Protein AF-A0A523PIX8-F1 (afdb_monomer_lite)

Sequence (72 aa):
MRVFAGKKRCFCSNCGSHIYAYMAAKPDIVVLGMGTLDEDPKVRPIRHIWMSHRAPWYEVLDDLPTHDEMPA

Radius of gyration: 14.25 Å; chains: 1; bounding box: 31×34×34 Å

Secondary structure (DSSP, 8-state):
----TTEEEEE-TTT--EEEEEETTEEEEEEE-GGG-SS--------B--GGG--TT----S---B-SS---

Structure (mmCIF, N/CA/C/O backbone):
data_AF-A0A523PIX8-F1
#
_entry.id   AF-A0A523PIX8-F1
#
loop_
_atom_site.group_PDB
_atom_site.id
_atom_site.type_symbol
_atom_site.label_atom_id
_atom_site.label_alt_id
_atom_site.label_comp_id
_atom_site.label_asym_id
_atom_site.label_entity_id
_atom_site.label_seq_id
_atom_site.pdbx_PDB_ins_code
_atom_site.Cartn_x
_atom_site.Cartn_y
_atom_site.Cartn_z
_atom_site.occupancy
_atom_site.B_iso_or_equiv
_atom_site.auth_seq_id
_atom_site.auth_comp_id
_atom_site.auth_asym_id
_atom_site.auth_atom_id
_atom_site.pdbx_PDB_model_num
ATOM 1 N N . MET A 1 1 ? 13.161 0.101 11.826 1.00 39.25 1 MET A N 1
ATOM 2 C CA . MET A 1 1 ? 12.052 0.845 11.188 1.00 39.25 1 MET A CA 1
ATOM 3 C C . MET A 1 1 ? 12.542 2.253 10.860 1.00 39.25 1 MET A C 1
ATOM 5 O O . MET A 1 1 ? 12.669 3.057 11.770 1.00 39.25 1 MET A O 1
ATOM 9 N N . ARG A 1 2 ? 12.936 2.537 9.608 1.00 51.72 2 ARG A N 1
ATOM 10 C CA . ARG A 1 2 ? 13.391 3.886 9.220 1.00 51.72 2 ARG A CA 1
ATOM 11 C C . ARG A 1 2 ? 12.169 4.785 9.001 1.00 51.72 2 ARG A C 1
ATOM 13 O O . ARG A 1 2 ? 11.254 4.420 8.264 1.00 51.72 2 ARG A O 1
ATOM 20 N N . VAL A 1 3 ? 12.136 5.929 9.679 1.00 49.84 3 VAL A N 1
ATOM 21 C CA . VAL A 1 3 ? 11.113 6.965 9.502 1.00 49.84 3 VAL A CA 1
ATOM 22 C C . VAL A 1 3 ? 11.617 7.903 8.411 1.00 49.84 3 VAL A C 1
ATOM 24 O O . VAL A 1 3 ? 12.597 8.610 8.615 1.00 49.84 3 VAL A O 1
ATOM 27 N N . PHE A 1 4 ? 10.984 7.888 7.239 1.00 58.94 4 PHE A N 1
ATOM 28 C CA . PHE A 1 4 ? 11.266 8.881 6.202 1.00 58.94 4 PHE A CA 1
ATOM 29 C C . PHE A 1 4 ? 10.763 10.245 6.686 1.00 58.94 4 PHE A C 1
ATOM 31 O O . PHE A 1 4 ? 9.566 10.410 6.943 1.00 58.94 4 PHE A O 1
ATOM 38 N N . ALA A 1 5 ? 11.680 11.199 6.856 1.00 65.19 5 ALA A N 1
ATOM 39 C CA . ALA A 1 5 ? 11.356 12.545 7.313 1.00 65.19 5 ALA A CA 1
ATOM 40 C C . ALA A 1 5 ? 10.324 13.194 6.369 1.00 65.19 5 ALA A C 1
ATOM 42 O O . ALA A 1 5 ? 10.473 13.155 5.151 1.00 65.19 5 ALA A O 1
ATOM 43 N N . GLY A 1 6 ? 9.249 13.754 6.933 1.00 77.12 6 GLY A N 1
ATOM 44 C CA . GLY A 1 6 ? 8.209 14.481 6.189 1.00 77.12 6 GLY A CA 1
ATOM 45 C C . GLY A 1 6 ? 6.927 13.700 5.865 1.00 77.12 6 GLY A C 1
ATOM 46 O O . GLY A 1 6 ? 5.910 14.331 5.571 1.00 77.12 6 GLY A O 1
ATOM 47 N N . LYS A 1 7 ? 6.915 12.363 5.981 1.00 85.38 7 LYS A N 1
ATOM 48 C CA . LYS A 1 7 ? 5.695 11.549 5.814 1.00 85.38 7 LYS A CA 1
ATOM 49 C C . LYS A 1 7 ? 5.005 11.318 7.158 1.00 85.38 7 LYS A C 1
ATOM 51 O O . LYS A 1 7 ? 5.543 10.632 8.026 1.00 85.38 7 LYS A O 1
ATOM 56 N N . LYS A 1 8 ? 3.791 11.844 7.314 1.00 91.44 8 LYS A N 1
ATOM 57 C CA . LYS A 1 8 ? 2.928 11.592 8.475 1.00 91.44 8 LYS A CA 1
ATOM 58 C C . LYS A 1 8 ? 2.040 10.383 8.199 1.00 91.44 8 LYS A C 1
ATOM 60 O O . LYS A 1 8 ? 1.495 10.263 7.106 1.00 91.44 8 LYS A O 1
ATOM 65 N N . ARG A 1 9 ? 1.923 9.480 9.174 1.00 92.50 9 ARG A N 1
ATOM 66 C CA . ARG A 1 9 ? 1.081 8.275 9.110 1.00 92.50 9 ARG A CA 1
ATOM 67 C C . ARG A 1 9 ? -0.075 8.417 10.092 1.00 92.50 9 ARG A C 1
ATOM 69 O O . ARG A 1 9 ? 0.146 8.829 11.229 1.00 92.50 9 ARG A O 1
ATOM 76 N N . CYS A 1 10 ? -1.270 8.059 9.652 1.00 94.19 10 CYS A N 1
ATOM 77 C CA . CYS A 1 10 ? -2.502 8.126 10.421 1.00 94.19 10 CYS A CA 1
ATOM 78 C C . CYS A 1 10 ? -3.005 6.709 10.691 1.00 94.19 10 CYS A C 1
ATOM 80 O O . CYS A 1 10 ? -3.082 5.872 9.787 1.00 94.19 10 CYS A O 1
ATOM 82 N N . PHE A 1 11 ? -3.331 6.447 11.952 1.00 95.44 11 PHE A N 1
ATOM 83 C CA . PHE A 1 11 ? -3.727 5.132 12.437 1.00 95.44 11 PHE A CA 1
ATOM 84 C C . PHE A 1 11 ? -5.117 5.203 13.064 1.00 95.44 11 PHE A C 1
ATOM 86 O O . PHE A 1 11 ? -5.495 6.235 13.621 1.00 95.44 11 PHE A O 1
ATOM 93 N N . CYS A 1 12 ? -5.865 4.105 12.988 1.00 94.06 12 CYS A N 1
ATOM 94 C CA . CYS A 1 12 ? -7.122 3.962 13.711 1.00 94.06 12 CYS A CA 1
ATOM 95 C C . CYS A 1 12 ? -6.857 4.013 15.220 1.00 94.06 12 CYS A C 1
ATOM 97 O O . CYS A 1 12 ? -6.049 3.236 15.729 1.00 94.06 12 CYS A O 1
ATOM 99 N N . SER A 1 13 ? -7.564 4.878 15.947 1.00 96.31 13 SER A N 1
ATOM 100 C CA . SER A 1 13 ? -7.422 4.996 17.404 1.00 96.31 13 SER A CA 1
ATOM 101 C C . SER A 1 13 ? -7.930 3.771 18.169 1.00 96.31 13 SER A C 1
ATOM 103 O O . SER A 1 13 ? -7.516 3.562 19.303 1.00 96.31 13 SER A O 1
ATOM 105 N N . ASN A 1 14 ? -8.801 2.960 17.561 1.00 96.94 14 ASN A N 1
ATOM 106 C CA . ASN A 1 14 ? -9.386 1.783 18.202 1.00 96.94 14 ASN A CA 1
ATOM 107 C C . ASN A 1 14 ? -8.532 0.515 18.028 1.00 96.94 14 ASN A C 1
ATOM 109 O O . ASN A 1 14 ? -8.339 -0.228 18.982 1.00 96.94 14 ASN A O 1
ATOM 113 N N . CYS A 1 15 ? -8.021 0.252 16.818 1.00 95.06 15 CYS A N 1
ATOM 114 C CA . CYS A 1 15 ? -7.295 -0.991 16.507 1.00 95.06 15 CYS A CA 1
ATOM 115 C C . CYS A 1 15 ? -5.817 -0.799 16.137 1.00 95.06 15 CYS A C 1
ATOM 117 O O . CYS A 1 15 ? -5.099 -1.782 15.978 1.00 95.06 15 CYS A O 1
ATOM 119 N N . GLY A 1 16 ? -5.347 0.438 15.954 1.00 93.56 16 GLY A N 1
ATOM 120 C CA . GLY A 1 16 ? -3.963 0.722 15.566 1.00 93.56 16 GLY A CA 1
ATOM 121 C C . GLY A 1 16 ? -3.628 0.458 14.093 1.00 93.56 16 GLY A C 1
ATOM 122 O O . GLY A 1 16 ? -2.480 0.658 13.698 1.00 93.56 16 GLY A O 1
ATOM 123 N N . SER A 1 17 ? -4.589 0.048 13.256 1.00 93.12 17 SER A N 1
ATOM 12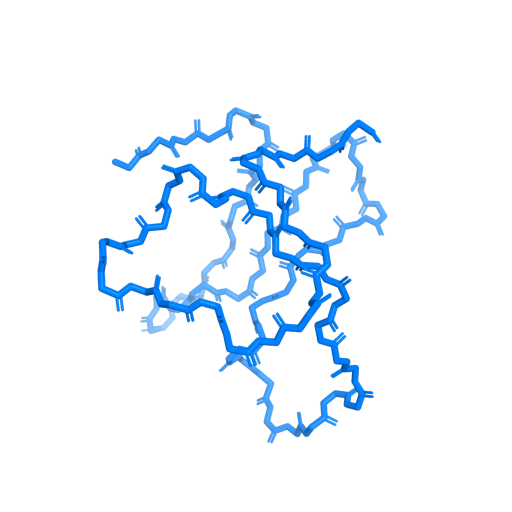4 C CA . SER A 1 17 ? -4.349 -0.169 11.821 1.00 93.12 17 SER A CA 1
ATOM 125 C C . SER A 1 17 ? -3.921 1.117 11.114 1.00 93.12 17 SER A C 1
ATOM 127 O O . SER A 1 17 ? -4.488 2.185 11.347 1.00 93.12 17 SER A O 1
ATOM 129 N N . HIS A 1 18 ? -2.936 1.016 10.219 1.00 93.56 18 HIS A N 1
ATOM 130 C CA . HIS A 1 18 ? -2.496 2.128 9.374 1.00 93.56 18 HIS A CA 1
ATOM 131 C C . HIS A 1 18 ? -3.514 2.378 8.258 1.00 93.56 18 HIS A C 1
ATOM 133 O O . HIS A 1 18 ? -3.665 1.538 7.374 1.00 93.56 18 HIS A O 1
ATOM 139 N N . ILE A 1 19 ? -4.184 3.532 8.295 1.00 94.06 19 ILE A N 1
ATOM 140 C CA . ILE A 1 19 ? -5.241 3.870 7.334 1.00 94.06 19 ILE A CA 1
ATOM 141 C C . ILE A 1 19 ? -4.639 4.603 6.142 1.00 94.06 19 ILE A C 1
ATOM 143 O O . ILE A 1 19 ? -4.749 4.158 5.005 1.00 94.06 19 ILE A O 1
ATOM 147 N N . TYR A 1 20 ? -3.964 5.722 6.393 1.00 94.88 20 TYR A N 1
ATOM 148 C CA . TYR A 1 20 ? -3.381 6.530 5.332 1.00 94.88 20 TYR A CA 1
ATOM 149 C C . TYR A 1 20 ? -2.139 7.273 5.805 1.00 94.88 20 TYR A C 1
ATOM 151 O O . TYR A 1 20 ? -1.868 7.410 6.998 1.00 94.88 20 TYR A O 1
ATOM 159 N N . ALA A 1 21 ? -1.387 7.792 4.847 1.00 93.19 21 ALA A N 1
ATOM 160 C CA . ALA A 1 21 ? -0.262 8.667 5.091 1.00 93.19 21 ALA A CA 1
ATOM 161 C C . ALA A 1 21 ? -0.264 9.838 4.113 1.00 93.19 21 ALA A C 1
ATOM 163 O O . ALA A 1 21 ? -0.712 9.711 2.976 1.00 93.19 21 ALA A O 1
ATOM 164 N N . TYR A 1 22 ? 0.286 10.965 4.540 1.00 93.44 22 TYR A N 1
ATOM 165 C CA . TYR A 1 22 ? 0.344 12.189 3.750 1.00 93.44 22 TYR A CA 1
ATOM 166 C C . TYR A 1 22 ? 1.657 12.931 4.000 1.00 93.44 22 TYR A C 1
ATOM 168 O O . TYR A 1 22 ? 2.387 12.653 4.958 1.00 93.44 22 TYR A O 1
ATOM 176 N N . MET A 1 23 ? 1.976 13.868 3.113 1.00 90.12 23 MET A N 1
ATOM 177 C CA . MET A 1 23 ? 3.169 14.704 3.206 1.00 90.12 23 MET A CA 1
ATOM 178 C C . MET A 1 23 ? 2.746 16.164 3.120 1.00 90.12 23 MET A C 1
ATOM 180 O O . MET A 1 23 ? 2.078 16.548 2.168 1.00 90.12 23 MET A O 1
ATOM 184 N N . ALA A 1 24 ? 3.171 16.993 4.077 1.00 88.06 24 ALA A N 1
ATOM 185 C CA . ALA A 1 24 ? 2.824 18.419 4.074 1.00 88.06 24 ALA A CA 1
ATOM 186 C C . ALA A 1 24 ? 3.321 19.143 2.806 1.00 88.06 24 ALA A C 1
ATOM 188 O O . ALA A 1 24 ? 2.692 20.089 2.354 1.00 88.06 24 ALA A O 1
ATOM 189 N N . ALA A 1 25 ? 4.415 18.658 2.208 1.00 88.56 25 ALA A N 1
ATOM 190 C CA . ALA A 1 25 ? 4.963 19.179 0.956 1.00 88.56 25 ALA A CA 1
ATOM 191 C C . ALA A 1 25 ? 4.124 18.837 -0.295 1.00 88.56 25 ALA A C 1
ATOM 193 O O . ALA A 1 25 ? 4.351 19.424 -1.347 1.00 88.56 25 ALA A O 1
ATOM 194 N N . LYS A 1 26 ? 3.196 17.873 -0.210 1.00 89.56 26 LYS A N 1
ATOM 195 C CA . LYS A 1 26 ? 2.304 17.457 -1.306 1.00 89.56 26 LYS A CA 1
ATOM 196 C C . LYS A 1 26 ? 0.889 17.221 -0.747 1.00 89.56 26 LYS A C 1
ATOM 198 O O . LYS A 1 26 ? 0.488 16.063 -0.619 1.00 89.56 26 LYS A O 1
ATOM 203 N N . PRO A 1 27 ? 0.163 18.287 -0.355 1.00 88.88 27 PRO A N 1
ATOM 204 C CA . PRO A 1 27 ? -1.113 18.172 0.358 1.00 88.88 27 PRO A CA 1
ATOM 205 C C . PRO A 1 27 ? -2.213 17.493 -0.468 1.00 88.88 27 PRO A C 1
ATOM 207 O O . PRO A 1 27 ? -3.075 16.837 0.107 1.00 88.88 27 PRO A O 1
ATOM 210 N N . ASP A 1 28 ? -2.136 17.575 -1.798 1.00 94.12 28 ASP A N 1
ATOM 211 C CA . ASP A 1 28 ? -3.112 16.970 -2.713 1.00 94.12 28 ASP A CA 1
ATOM 212 C C . ASP A 1 28 ? -2.918 15.456 -2.904 1.00 94.12 28 ASP A C 1
ATOM 214 O O . ASP A 1 28 ? -3.678 14.811 -3.624 1.00 94.12 28 ASP A O 1
ATOM 218 N N . ILE A 1 29 ? -1.888 14.866 -2.284 1.00 91.38 29 ILE A N 1
ATOM 219 C CA . ILE A 1 29 ? -1.563 13.445 -2.423 1.00 91.38 29 ILE A CA 1
ATOM 220 C C . ILE A 1 29 ? -1.643 12.748 -1.068 1.00 91.38 29 ILE A C 1
ATOM 222 O O . ILE A 1 29 ? -0.906 13.055 -0.126 1.00 91.38 29 ILE A O 1
ATOM 226 N N . VAL A 1 30 ? -2.472 11.708 -1.016 1.00 93.25 30 VAL A N 1
ATOM 227 C CA . VAL A 1 30 ? -2.563 10.775 0.108 1.00 93.25 30 VAL A CA 1
ATOM 228 C C . VAL A 1 30 ? -2.212 9.360 -0.343 1.00 93.25 30 VAL A C 1
ATOM 230 O O . VAL A 1 30 ? -2.508 8.946 -1.461 1.00 93.25 30 VAL A O 1
ATOM 233 N N . VAL A 1 31 ? -1.563 8.602 0.537 1.00 92.50 31 VAL A N 1
ATOM 234 C CA . VAL A 1 31 ? -1.279 7.177 0.350 1.00 92.50 31 VAL A CA 1
ATOM 235 C C . VAL A 1 31 ? -2.228 6.400 1.245 1.00 92.50 31 VAL A C 1
ATOM 237 O O . VAL A 1 31 ? -2.077 6.446 2.463 1.00 92.50 31 VAL A O 1
ATOM 240 N N . LEU A 1 32 ? -3.180 5.689 0.650 1.00 93.62 32 LEU A N 1
ATOM 241 C CA . LEU A 1 32 ? -4.157 4.873 1.366 1.00 93.62 32 LEU A CA 1
ATOM 242 C C . LEU A 1 32 ? -3.657 3.428 1.510 1.00 93.62 32 LEU A C 1
ATOM 244 O O . LEU A 1 32 ? -3.065 2.871 0.584 1.00 93.62 32 LEU A O 1
ATOM 248 N N . GLY A 1 33 ? -3.882 2.813 2.669 1.00 92.50 33 GLY A N 1
ATOM 249 C CA . GLY A 1 33 ? -3.649 1.388 2.869 1.00 92.50 33 GLY A CA 1
ATOM 250 C C . GLY A 1 33 ? -4.714 0.571 2.144 1.00 92.50 33 GLY A C 1
ATOM 251 O O . GLY A 1 33 ? -5.863 0.564 2.555 1.00 92.50 33 GLY A O 1
ATOM 252 N N . MET A 1 34 ? -4.348 -0.150 1.083 1.00 91.62 34 MET A N 1
ATOM 253 C CA . MET A 1 34 ? -5.330 -0.903 0.282 1.00 91.62 34 MET A CA 1
ATOM 254 C C . MET A 1 34 ? -6.087 -1.976 1.081 1.00 91.62 34 MET A C 1
ATOM 256 O O . MET A 1 34 ? -7.223 -2.283 0.753 1.00 91.62 34 MET A O 1
ATOM 260 N N . GLY A 1 35 ? -5.496 -2.502 2.159 1.00 88.62 35 GLY A N 1
ATOM 261 C CA . GLY A 1 35 ? -6.159 -3.461 3.050 1.00 88.62 35 GLY A CA 1
ATOM 262 C C . GLY A 1 35 ? -7.253 -2.871 3.947 1.00 88.62 35 GLY A C 1
ATOM 263 O O . GLY A 1 35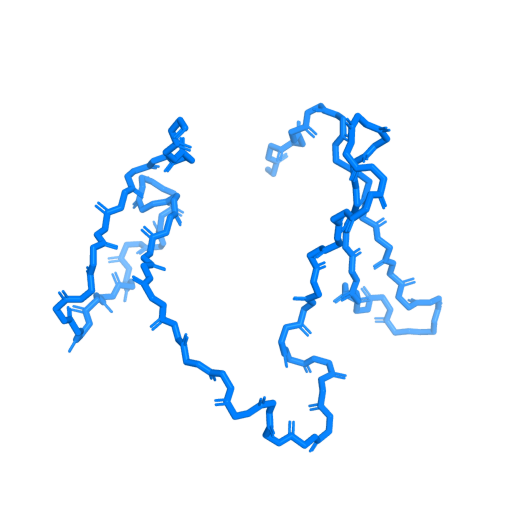 ? -7.833 -3.616 4.726 1.00 88.62 35 GLY A O 1
ATOM 264 N N . THR A 1 36 ? -7.514 -1.559 3.892 1.00 90.00 36 THR A N 1
ATOM 265 C CA . THR A 1 36 ? -8.595 -0.912 4.660 1.00 90.00 36 THR A CA 1
ATOM 266 C C . THR A 1 36 ? -9.846 -0.632 3.829 1.00 90.00 36 THR A C 1
ATOM 268 O O . THR A 1 36 ? -10.720 0.088 4.299 1.00 90.00 36 THR A O 1
ATOM 271 N N . LEU A 1 37 ? -9.899 -1.099 2.581 1.00 91.62 37 LEU A N 1
ATOM 272 C CA . 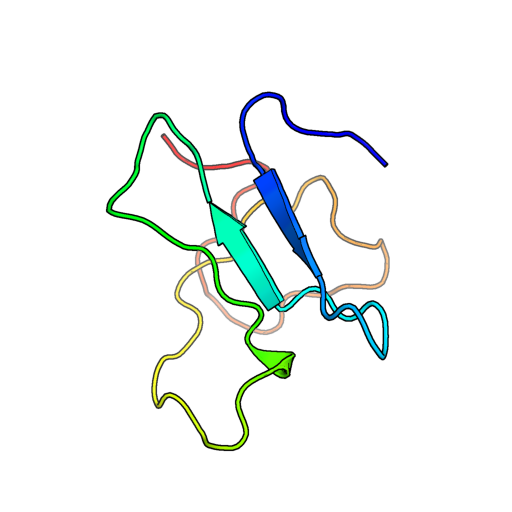LEU A 1 37 ? -11.059 -0.949 1.707 1.00 91.62 37 LEU A CA 1
ATOM 273 C C . LEU A 1 37 ? -11.946 -2.191 1.801 1.00 91.62 37 LEU A C 1
ATOM 275 O O . LEU A 1 37 ? -11.440 -3.309 1.738 1.00 91.62 37 LEU A O 1
ATOM 279 N N . ASP A 1 38 ? -13.256 -1.976 1.912 1.00 93.19 38 ASP A N 1
ATOM 280 C CA . ASP A 1 38 ? -14.242 -3.062 1.969 1.00 93.19 38 ASP A CA 1
ATOM 281 C C . ASP A 1 38 ? -14.555 -3.644 0.578 1.00 93.19 38 ASP A C 1
ATOM 283 O O . ASP A 1 38 ? -14.907 -4.815 0.448 1.00 93.19 38 ASP A O 1
ATOM 287 N N . GLU A 1 39 ? -14.405 -2.835 -0.475 1.00 95.06 39 GLU A N 1
ATOM 288 C CA . GLU A 1 39 ? -14.729 -3.188 -1.862 1.00 95.06 39 GLU A CA 1
ATOM 289 C C . GLU A 1 39 ? -13.486 -3.172 -2.772 1.00 95.06 39 GLU A C 1
ATOM 291 O O . GLU A 1 39 ? -12.477 -2.538 -2.457 1.00 95.06 39 GLU A O 1
ATOM 296 N N . ASP A 1 40 ? -13.562 -3.838 -3.938 1.00 93.44 40 ASP A N 1
ATOM 297 C CA . ASP A 1 40 ? -12.496 -3.789 -4.954 1.00 93.44 40 ASP A CA 1
ATOM 298 C C . ASP A 1 40 ? -12.382 -2.363 -5.523 1.00 93.44 40 ASP A C 1
ATOM 300 O O . ASP A 1 40 ? -13.308 -1.902 -6.201 1.00 93.44 40 ASP A O 1
ATOM 304 N N . PRO A 1 41 ? -11.239 -1.670 -5.343 1.00 91.62 41 PRO A N 1
ATOM 305 C CA . PRO A 1 41 ? -11.051 -0.327 -5.881 1.00 91.62 41 PRO A CA 1
ATOM 306 C C . PRO A 1 41 ? -10.922 -0.292 -7.413 1.00 91.62 41 PRO A C 1
ATOM 308 O O . PRO A 1 41 ? -10.779 0.787 -7.985 1.00 91.62 41 PRO A O 1
ATOM 311 N N . LYS A 1 42 ? -10.914 -1.450 -8.091 1.00 94.62 42 LYS A N 1
ATOM 312 C CA . LYS A 1 42 ? -10.764 -1.623 -9.551 1.00 94.62 42 LYS A CA 1
ATOM 313 C C . LYS A 1 42 ? -9.465 -1.061 -10.132 1.00 94.62 42 LYS A C 1
ATOM 315 O O . LYS A 1 42 ? -9.268 -1.080 -11.344 1.00 94.62 42 LYS A O 1
ATOM 320 N N . VAL A 1 43 ? -8.551 -0.610 -9.280 1.00 92.75 43 VAL A N 1
ATOM 321 C CA . VAL A 1 43 ? -7.180 -0.260 -9.648 1.00 92.75 43 VAL A CA 1
ATOM 322 C C . VAL A 1 43 ? -6.290 -1.487 -9.496 1.00 92.75 43 VAL A C 1
ATOM 324 O O . VAL A 1 43 ? -6.573 -2.389 -8.701 1.00 92.75 43 VAL A O 1
ATOM 327 N N . ARG A 1 44 ? -5.214 -1.548 -10.275 1.00 92.94 44 ARG A N 1
ATOM 328 C CA . ARG A 1 44 ? -4.242 -2.644 -10.239 1.00 92.94 44 ARG A CA 1
ATOM 329 C C . ARG A 1 44 ? -2.832 -2.078 -10.051 1.00 92.94 44 ARG A C 1
ATOM 331 O O . ARG A 1 44 ? -2.606 -0.920 -10.412 1.00 92.94 44 ARG A O 1
ATOM 338 N N . PRO A 1 45 ? -1.898 -2.844 -9.460 1.00 93.69 45 PRO A N 1
ATOM 339 C CA . PRO A 1 45 ? -0.506 -2.426 -9.359 1.00 93.69 45 PRO A CA 1
ATOM 340 C C . PRO A 1 45 ? 0.067 -2.098 -10.741 1.00 93.69 45 PRO A C 1
ATOM 342 O O . PRO A 1 45 ? -0.240 -2.769 -11.720 1.00 93.69 45 PRO A O 1
ATOM 345 N N . ILE A 1 46 ? 0.894 -1.056 -10.807 1.00 95.56 46 ILE A N 1
ATOM 346 C CA . ILE A 1 46 ? 1.553 -0.622 -12.052 1.00 95.56 46 ILE A CA 1
ATOM 347 C C . ILE A 1 46 ? 3.081 -0.670 -11.967 1.00 95.56 46 ILE A C 1
ATOM 349 O O . ILE A 1 46 ? 3.750 -0.467 -12.972 1.00 95.56 46 ILE A O 1
ATOM 353 N N . ARG A 1 47 ? 3.631 -0.857 -10.762 1.00 95.31 47 ARG A N 1
ATOM 354 C CA . ARG A 1 47 ? 5.065 -0.968 -10.476 1.00 95.31 47 ARG A CA 1
ATOM 355 C C . ARG A 1 47 ? 5.291 -1.424 -9.040 1.00 95.31 47 ARG A C 1
ATOM 357 O O . ARG A 1 47 ? 4.471 -1.131 -8.164 1.00 95.31 47 ARG A O 1
ATOM 364 N N . HIS A 1 48 ? 6.453 -2.007 -8.792 1.00 94.81 48 HIS A N 1
ATOM 365 C CA . HIS A 1 48 ? 6.973 -2.303 -7.461 1.00 94.81 48 HIS A CA 1
ATOM 366 C C . HIS A 1 48 ? 8.050 -1.278 -7.108 1.00 94.81 48 HIS A C 1
ATOM 368 O O . HIS A 1 48 ? 8.977 -1.057 -7.881 1.00 94.81 48 HIS A O 1
ATOM 374 N N . ILE A 1 49 ? 7.933 -0.624 -5.954 1.00 94.75 49 ILE A N 1
ATOM 375 C CA . ILE A 1 49 ? 8.909 0.364 -5.463 1.00 94.75 49 ILE A CA 1
ATOM 376 C C . ILE A 1 49 ? 9.465 -0.080 -4.110 1.00 94.75 49 ILE A C 1
ATOM 378 O O . ILE A 1 49 ? 8.773 -0.771 -3.364 1.00 94.75 49 ILE A O 1
ATOM 382 N N . TRP A 1 50 ? 10.677 0.367 -3.771 1.00 93.31 50 TRP A N 1
ATOM 383 C C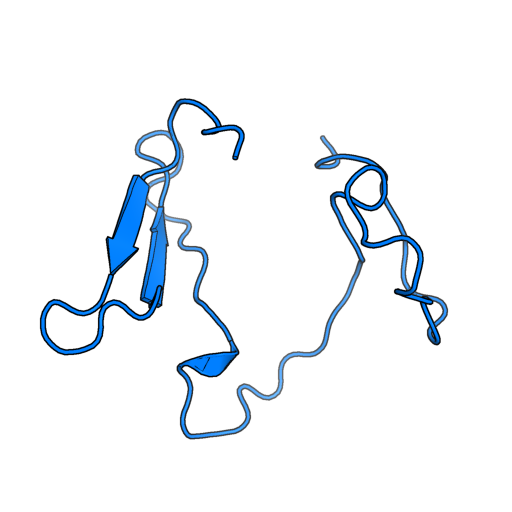A . TRP A 1 50 ? 11.407 -0.038 -2.557 1.00 93.31 50 TRP A CA 1
ATOM 384 C C . TRP A 1 50 ? 11.840 -1.512 -2.540 1.00 93.31 50 TRP A C 1
ATOM 386 O O . TRP A 1 50 ? 11.932 -2.131 -1.478 1.00 93.31 50 TRP A O 1
ATOM 396 N N . MET A 1 51 ? 12.144 -2.074 -3.711 1.00 94.75 51 MET A N 1
ATOM 397 C CA . MET A 1 51 ? 12.530 -3.481 -3.871 1.00 94.75 51 MET A CA 1
ATOM 398 C C . MET A 1 51 ? 13.856 -3.854 -3.198 1.00 94.75 51 MET A C 1
ATOM 400 O O . MET A 1 51 ? 14.071 -5.033 -2.906 1.00 94.75 51 MET A O 1
ATOM 404 N N . SER A 1 52 ? 14.693 -2.867 -2.864 1.00 94.44 52 SER A N 1
ATOM 405 C CA . SER A 1 52 ? 15.895 -3.044 -2.036 1.00 94.44 52 SER A CA 1
ATOM 406 C C . SER A 1 52 ? 15.577 -3.432 -0.585 1.00 94.44 52 SER A C 1
ATOM 408 O O . SER A 1 52 ? 16.399 -4.043 0.094 1.00 94.44 52 SER A O 1
ATOM 410 N N . HIS A 1 53 ? 14.371 -3.107 -0.107 1.00 93.50 53 HIS A N 1
ATOM 411 C CA . HIS A 1 53 ? 13.890 -3.391 1.246 1.00 93.50 53 HIS A CA 1
ATOM 412 C C . HIS A 1 53 ? 12.905 -4.565 1.303 1.00 93.50 53 HIS A C 1
ATOM 414 O O . HIS A 1 53 ? 12.279 -4.787 2.345 1.00 93.50 53 HIS A O 1
ATOM 420 N N . ARG A 1 54 ? 12.733 -5.304 0.200 1.00 93.62 54 ARG A N 1
ATOM 421 C CA . ARG A 1 54 ? 11.827 -6.453 0.169 1.00 93.62 54 ARG A CA 1
ATOM 422 C C . ARG A 1 54 ? 12.285 -7.534 1.142 1.00 93.62 54 ARG A C 1
ATOM 424 O O . ARG A 1 54 ? 13.476 -7.704 1.400 1.00 93.62 54 ARG A O 1
ATOM 431 N N . ALA A 1 55 ? 11.328 -8.295 1.657 1.00 94.50 55 ALA A N 1
ATOM 432 C CA . ALA A 1 55 ? 11.665 -9.477 2.430 1.00 94.50 55 ALA A CA 1
ATOM 433 C C . ALA A 1 55 ? 12.387 -10.506 1.532 1.00 94.50 5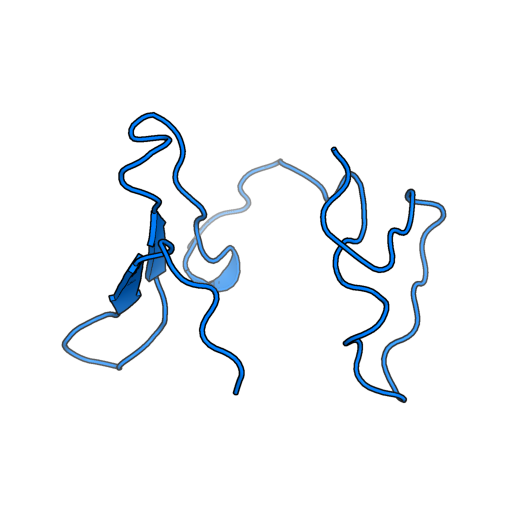5 ALA A C 1
ATOM 435 O O . ALA A 1 55 ? 11.998 -10.646 0.372 1.00 94.50 55 ALA A O 1
ATOM 436 N N . PRO A 1 56 ? 13.384 -11.260 2.035 1.00 93.88 56 PRO A N 1
ATOM 437 C CA . PRO A 1 56 ? 14.118 -12.240 1.224 1.00 93.88 56 PRO A CA 1
ATOM 438 C C . PRO A 1 56 ? 13.237 -13.327 0.593 1.00 93.88 56 PRO A C 1
ATOM 440 O O . PRO A 1 56 ? 13.602 -13.892 -0.428 1.00 93.88 56 PRO A O 1
ATOM 443 N N . TRP A 1 57 ? 12.084 -13.610 1.201 1.00 94.44 57 TRP A N 1
ATOM 444 C CA . TRP A 1 57 ? 11.097 -14.583 0.727 1.00 94.44 57 TRP A CA 1
ATOM 445 C C . TRP A 1 57 ? 10.026 -13.986 -0.198 1.00 94.44 57 TRP A C 1
ATOM 447 O O . TRP A 1 57 ? 9.108 -14.696 -0.594 1.00 94.44 57 TRP A O 1
ATOM 457 N N . TYR A 1 58 ? 10.074 -12.683 -0.490 1.00 94.25 58 TYR A N 1
ATOM 458 C CA . TYR A 1 58 ? 9.129 -12.053 -1.407 1.00 94.25 58 TYR A CA 1
ATOM 459 C C . TYR A 1 58 ? 9.642 -12.151 -2.844 1.00 94.25 58 TYR A C 1
ATOM 461 O O . TYR A 1 58 ? 10.697 -11.602 -3.175 1.00 94.25 58 TYR A O 1
ATOM 469 N N . GLU A 1 59 ? 8.862 -12.819 -3.687 1.00 93.81 59 GLU A N 1
ATOM 470 C CA . GLU A 1 59 ? 9.115 -12.979 -5.114 1.00 93.81 59 GLU A CA 1
ATOM 471 C C . GLU A 1 59 ? 8.098 -12.162 -5.919 1.00 93.81 59 GLU A C 1
ATOM 473 O O . GLU A 1 59 ? 6.907 -12.143 -5.600 1.00 93.81 59 GLU A O 1
ATOM 478 N N . VAL A 1 60 ? 8.578 -11.461 -6.948 1.00 93.75 60 VAL A N 1
ATOM 479 C CA . VAL A 1 60 ? 7.712 -10.756 -7.899 1.00 93.75 60 VAL A CA 1
ATOM 480 C C . VAL A 1 60 ? 7.308 -11.748 -8.976 1.00 93.75 60 VAL A C 1
ATOM 482 O O . VAL A 1 60 ? 8.169 -12.326 -9.630 1.00 93.75 60 VAL A O 1
ATOM 485 N N . LEU A 1 61 ? 6.002 -11.951 -9.129 1.00 94.62 61 LEU A N 1
ATOM 486 C CA . LEU A 1 61 ? 5.426 -12.951 -10.035 1.00 94.62 61 LEU A CA 1
ATOM 487 C C . LEU A 1 61 ? 4.818 -12.332 -11.303 1.00 94.62 61 LEU A C 1
ATOM 489 O O . LEU A 1 61 ? 4.169 -13.030 -12.077 1.00 94.62 61 LEU A O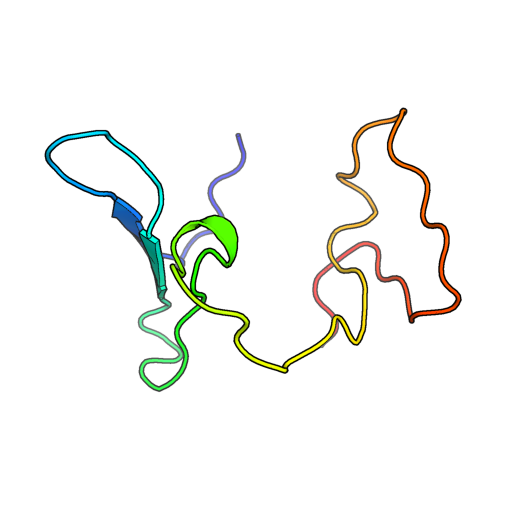 1
ATOM 493 N N . ASP A 1 62 ? 4.977 -11.025 -11.486 1.00 95.31 62 ASP A N 1
ATOM 494 C CA . ASP A 1 62 ? 4.475 -10.268 -12.628 1.00 95.31 62 ASP A CA 1
ATOM 495 C C . ASP A 1 62 ? 5.624 -9.554 -13.358 1.00 95.31 62 ASP A C 1
ATOM 497 O O . ASP A 1 62 ? 6.738 -9.454 -12.848 1.00 95.31 62 ASP A O 1
ATOM 501 N N . ASP A 1 63 ? 5.341 -9.048 -14.558 1.00 96.19 63 ASP A N 1
ATOM 502 C CA . ASP A 1 63 ? 6.318 -8.331 -15.387 1.00 96.19 63 ASP A CA 1
ATOM 503 C C . ASP A 1 63 ? 6.282 -6.806 -15.154 1.00 96.19 63 ASP A C 1
ATOM 505 O O . ASP A 1 63 ? 6.665 -6.019 -16.027 1.00 96.19 63 ASP A O 1
ATOM 509 N N . LEU A 1 64 ? 5.763 -6.343 -14.007 1.00 97.12 64 LEU A N 1
ATOM 510 C CA . LEU A 1 64 ? 5.660 -4.909 -13.743 1.00 97.12 64 LEU A CA 1
ATOM 511 C C . LEU A 1 64 ? 7.039 -4.294 -13.467 1.00 97.12 64 LEU A C 1
ATOM 513 O O . LEU A 1 64 ? 7.898 -4.930 -12.854 1.00 97.12 64 LEU A O 1
ATOM 517 N N . PRO A 1 65 ? 7.250 -3.012 -13.822 1.00 96.44 65 PRO A N 1
ATOM 518 C CA . PRO A 1 65 ? 8.484 -2.307 -13.506 1.00 96.44 65 PRO A CA 1
ATOM 519 C C . PRO A 1 65 ? 8.836 -2.388 -12.017 1.00 96.44 65 PRO A C 1
ATOM 521 O O . PRO A 1 65 ? 8.021 -2.056 -11.152 1.00 96.44 65 PRO A O 1
ATOM 524 N N . THR A 1 66 ? 10.068 -2.791 -11.721 1.00 95.31 66 THR A N 1
ATOM 525 C CA . THR A 1 66 ? 10.599 -2.883 -10.358 1.00 95.31 66 THR A CA 1
ATOM 526 C C . THR A 1 66 ? 11.646 -1.805 -10.114 1.00 95.31 66 THR A C 1
ATOM 528 O O . THR A 1 66 ? 12.561 -1.629 -10.917 1.00 95.31 66 THR A O 1
ATOM 531 N N . HIS A 1 67 ? 11.554 -1.124 -8.975 1.00 95.69 67 HIS A N 1
ATOM 532 C CA . HIS A 1 67 ? 12.491 -0.082 -8.570 1.00 95.69 67 HIS A CA 1
ATOM 533 C C . HIS A 1 67 ? 12.985 -0.320 -7.144 1.00 95.69 67 HIS A C 1
ATOM 535 O O . HIS A 1 67 ? 12.196 -0.542 -6.220 1.00 95.69 67 HIS A O 1
ATOM 541 N N . ASP A 1 68 ? 14.297 -0.213 -6.952 1.00 93.88 68 ASP A N 1
ATOM 542 C CA . ASP A 1 68 ? 14.926 -0.386 -5.641 1.00 93.88 68 ASP A CA 1
ATOM 543 C C . ASP A 1 68 ? 14.573 0.731 -4.654 1.00 93.88 68 ASP A C 1
ATOM 545 O O . ASP A 1 68 ? 14.515 0.481 -3.450 1.00 93.88 68 ASP A O 1
ATOM 549 N N . GLU A 1 69 ? 14.266 1.927 -5.156 1.00 92.62 69 GLU A N 1
ATOM 550 C CA . GLU A 1 69 ? 13.876 3.113 -4.387 1.00 92.62 69 GLU A CA 1
ATOM 551 C C . GLU A 1 69 ? 12.672 3.818 -5.039 1.00 92.62 69 GLU A C 1
ATOM 553 O O . GLU A 1 69 ? 12.081 3.312 -5.996 1.00 92.62 69 GLU A O 1
ATOM 558 N N . MET A 1 70 ? 12.265 4.976 -4.510 1.00 86.50 70 MET A N 1
ATOM 559 C CA . MET A 1 70 ? 11.255 5.811 -5.162 1.00 86.50 70 MET A CA 1
ATOM 560 C C . MET A 1 70 ? 11.841 6.416 -6.454 1.00 86.50 70 MET A C 1
ATOM 562 O O . MET A 1 70 ? 12.814 7.163 -6.355 1.00 86.50 70 MET A O 1
ATOM 566 N N . PRO A 1 71 ? 11.267 6.140 -7.640 1.00 82.44 71 PRO A N 1
ATOM 567 C CA . PRO A 1 71 ? 11.702 6.786 -8.875 1.00 82.44 71 PRO A CA 1
ATOM 568 C C . PRO A 1 71 ? 11.445 8.302 -8.822 1.00 82.44 71 PRO A C 1
ATOM 570 O O . PRO A 1 71 ? 10.482 8.741 -8.184 1.00 82.44 71 PRO A O 1
ATOM 573 N N . ALA A 1 72 ? 12.339 9.069 -9.458 1.00 73.00 72 ALA A N 1
ATOM 574 C CA . ALA A 1 72 ? 12.300 10.534 -9.517 1.00 73.00 72 ALA A CA 1
ATOM 575 C C . ALA A 1 72 ? 11.042 11.072 -10.217 1.00 73.00 72 ALA A C 1
ATOM 577 O O . ALA A 1 72 ? 10.581 10.426 -11.186 1.00 73.00 72 ALA A O 1
#

pLDDT: mean 89.79, std 11.04, range [39.25, 97.12]

Foldseek 3Di:
DDDDPFKDWDADPPPRHTAWIDGPVCRVDIGGDPVVDPDDPPDDDQEAACPLPDDPPDDDPDPHHYYNHDDD